Protein AF-A0A7X7I9N1-F1 (afdb_monomer_lite)

Secondary structure (DSSP, 8-state):
-HHHHTTSEEEETTEEEESSS-----TT---HHHHHHHHHHHHHHHHHHHHS-GGG-----------HHHHHHHHHHHHHHHHHHHHHHHH-S---S----------SS--SPPP----

Foldseek 3Di:
DLCVVLQQWDDDPPDIDGPDLDDDDDDDPPDPSVVVNLVVVVVVVVVCVVPPDPVRDDDDDDDDDDDPVVLVVVSVVVVVVVVVVSVVSVPDPPDPDDDDDDDDDDDPDDDVDDDPDDD

Structure (mmCIF, N/CA/C/O backbone):
data_AF-A0A7X7I9N1-F1
#
_entry.id   AF-A0A7X7I9N1-F1
#
loop_
_atom_site.group_PDB
_atom_site.id
_atom_site.type_symbol
_atom_site.label_atom_id
_atom_site.label_alt_id
_atom_site.label_comp_id
_atom_site.label_asym_id
_atom_site.label_entity_id
_atom_site.label_seq_id
_atom_site.pdbx_PDB_ins_code
_atom_site.Cartn_x
_atom_site.Cartn_y
_atom_site.Cartn_z
_atom_site.occupancy
_atom_site.B_iso_or_equiv
_atom_site.auth_seq_id
_atom_site.auth_comp_id
_atom_site.auth_asym_id
_atom_site.auth_atom_id
_atom_site.pdbx_PDB_model_num
ATOM 1 N N . GLN A 1 1 ? 12.608 -14.288 -3.092 1.00 61.97 1 GLN A N 1
ATOM 2 C CA . GLN A 1 1 ? 13.531 -13.991 -1.974 1.00 61.97 1 GLN A CA 1
ATOM 3 C C . GLN A 1 1 ? 12.860 -13.211 -0.844 1.00 61.97 1 GLN A C 1
ATOM 5 O O . GLN A 1 1 ? 12.633 -13.831 0.179 1.00 61.97 1 GLN A O 1
ATOM 10 N N . LEU A 1 2 ? 12.479 -11.930 -0.986 1.00 68.62 2 LEU A N 1
ATOM 11 C CA . LEU A 1 2 ? 11.838 -11.169 0.112 1.00 68.62 2 LEU A CA 1
ATOM 12 C C . LEU A 1 2 ? 10.526 -11.802 0.611 1.00 68.62 2 LEU A C 1
ATOM 14 O O . LEU A 1 2 ? 10.425 -12.235 1.752 1.00 68.62 2 LEU A O 1
ATOM 18 N N . LEU A 1 3 ? 9.538 -11.905 -0.278 1.00 70.56 3 LEU A N 1
ATOM 19 C CA . LEU A 1 3 ? 8.214 -12.439 0.059 1.00 70.56 3 LEU A CA 1
ATOM 20 C C . LEU A 1 3 ? 8.282 -13.902 0.538 1.00 70.56 3 LEU A C 1
ATOM 22 O O . LEU A 1 3 ? 7.457 -14.339 1.328 1.00 70.56 3 LEU A O 1
ATOM 26 N N . GLU A 1 4 ? 9.290 -14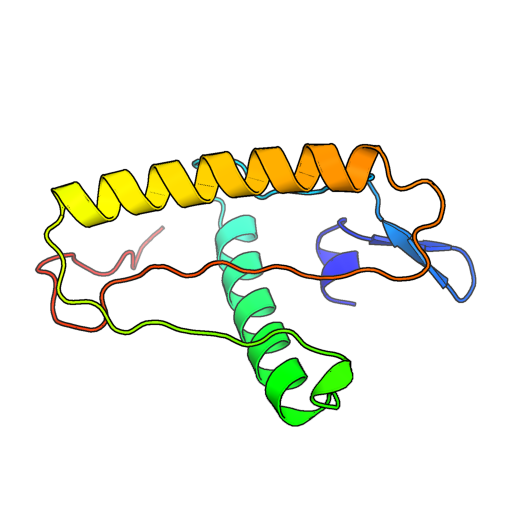.646 0.085 1.00 71.38 4 GLU A N 1
ATOM 27 C CA . GLU A 1 4 ? 9.549 -16.035 0.482 1.00 71.38 4 GLU A CA 1
ATOM 28 C C . GLU A 1 4 ? 10.153 -16.123 1.890 1.00 71.38 4 GLU A C 1
ATOM 30 O O . GLU A 1 4 ? 9.681 -16.894 2.718 1.00 71.38 4 GLU A O 1
ATOM 35 N N . LYS A 1 5 ? 11.128 -15.260 2.213 1.00 68.06 5 LYS A N 1
ATOM 36 C CA . LYS A 1 5 ? 11.712 -15.125 3.559 1.00 68.06 5 LYS A CA 1
ATOM 37 C C . LYS A 1 5 ? 10.663 -14.745 4.609 1.00 68.06 5 LYS A C 1
ATOM 39 O O . LYS A 1 5 ? 10.793 -15.114 5.770 1.00 68.06 5 LYS A O 1
ATOM 44 N N . LEU A 1 6 ? 9.632 -14.014 4.193 1.00 65.25 6 LEU A N 1
ATOM 45 C CA . LEU A 1 6 ? 8.512 -13.600 5.036 1.00 65.25 6 LEU A CA 1
ATOM 46 C C . LEU A 1 6 ? 7.380 -14.638 5.103 1.00 65.25 6 LEU A C 1
ATOM 48 O O . LEU A 1 6 ? 6.374 -14.390 5.762 1.00 65.25 6 LEU A O 1
ATOM 52 N N . GLY A 1 7 ? 7.514 -15.776 4.413 1.00 67.31 7 GLY A N 1
ATOM 53 C CA . GLY A 1 7 ? 6.492 -16.824 4.371 1.00 67.31 7 GLY A CA 1
ATOM 54 C C . GLY A 1 7 ? 5.214 -16.425 3.628 1.00 67.31 7 GLY A C 1
ATOM 55 O O . GLY A 1 7 ? 4.173 -17.047 3.827 1.00 67.31 7 GLY A O 1
ATOM 56 N N . LEU A 1 8 ? 5.266 -15.385 2.789 1.00 71.81 8 LEU A N 1
ATOM 57 C CA . LEU A 1 8 ? 4.119 -14.886 2.022 1.00 71.81 8 LEU A CA 1
ATOM 58 C C . LEU A 1 8 ? 3.938 -15.637 0.699 1.00 71.81 8 LEU A C 1
ATOM 60 O O . LEU A 1 8 ? 2.820 -15.821 0.222 1.00 71.81 8 LEU A O 1
ATOM 64 N N . ILE A 1 9 ? 5.045 -16.081 0.109 1.00 76.38 9 ILE A N 1
ATOM 65 C CA . ILE A 1 9 ? 5.059 -16.974 -1.050 1.00 76.38 9 ILE A CA 1
ATOM 66 C C . ILE A 1 9 ? 5.916 -18.198 -0.737 1.00 76.38 9 ILE A C 1
ATOM 68 O O . ILE A 1 9 ? 6.920 -18.100 -0.038 1.00 76.38 9 ILE A O 1
ATOM 72 N N . GLU A 1 10 ? 5.540 -19.340 -1.288 1.00 79.50 10 GLU A N 1
ATOM 73 C CA . GLU A 1 10 ? 6.311 -20.574 -1.288 1.00 79.50 10 GLU A CA 1
ATOM 74 C C . GLU A 1 10 ? 6.797 -20.879 -2.705 1.00 79.50 10 GLU A C 1
ATOM 76 O O . GLU A 1 10 ? 6.138 -20.561 -3.701 1.00 79.50 10 GLU A O 1
ATOM 81 N N . ARG A 1 11 ? 7.970 -21.499 -2.812 1.00 79.50 11 ARG A N 1
ATOM 82 C CA . ARG A 1 11 ? 8.487 -21.962 -4.095 1.00 79.50 11 ARG A CA 1
ATOM 83 C C . ARG A 1 11 ? 7.873 -23.320 -4.436 1.00 79.50 11 ARG A C 1
ATOM 85 O O . ARG A 1 11 ? 8.059 -24.286 -3.705 1.00 79.50 11 ARG A O 1
ATOM 92 N N . GLN A 1 12 ? 7.177 -23.396 -5.568 1.00 79.00 12 GLN A N 1
ATOM 93 C CA . GLN A 1 12 ? 6.715 -24.642 -6.180 1.00 79.00 12 GLN A CA 1
ATOM 94 C C . GLN A 1 12 ? 7.444 -24.838 -7.512 1.00 79.00 12 GLN A C 1
ATOM 96 O O . GLN A 1 12 ? 7.134 -24.180 -8.509 1.00 79.00 12 GLN A O 1
ATOM 101 N N . ASN A 1 13 ? 8.415 -25.756 -7.537 1.00 80.94 13 ASN A N 1
ATOM 102 C CA . ASN A 1 13 ? 9.299 -26.000 -8.684 1.00 80.94 13 ASN A CA 1
ATOM 103 C C . ASN A 1 13 ? 10.008 -24.701 -9.145 1.00 80.94 13 ASN A C 1
ATOM 105 O O . ASN A 1 13 ? 10.704 -24.052 -8.356 1.00 80.94 13 ASN A O 1
ATOM 109 N N . ASP A 1 14 ? 9.804 -24.303 -10.406 1.00 76.88 14 ASP A N 1
ATOM 110 C CA . ASP A 1 14 ? 10.325 -23.065 -11.007 1.00 76.88 14 ASP A CA 1
ATOM 111 C C . ASP A 1 14 ? 9.381 -21.859 -10.851 1.00 76.88 14 ASP A C 1
ATOM 113 O O . ASP A 1 14 ? 9.623 -20.791 -11.412 1.00 76.88 14 ASP A O 1
ATOM 117 N N . THR A 1 15 ? 8.300 -22.008 -10.083 1.00 72.94 15 THR A N 1
ATOM 118 C CA . THR A 1 15 ? 7.282 -20.970 -9.877 1.00 72.94 15 THR A CA 1
ATOM 119 C C . THR A 1 15 ? 7.109 -20.634 -8.398 1.00 72.94 15 THR A C 1
ATOM 121 O O . THR A 1 15 ? 7.545 -21.376 -7.516 1.00 72.94 15 THR A O 1
ATOM 124 N N . TYR A 1 16 ? 6.481 -19.495 -8.113 1.00 75.75 16 TYR A N 1
ATOM 125 C CA . TYR A 1 16 ? 6.111 -19.100 -6.757 1.00 75.75 16 TYR A CA 1
ATOM 126 C C . TYR A 1 16 ? 4.595 -19.096 -6.619 1.00 75.75 16 TYR A C 1
ATOM 128 O O . TYR A 1 16 ? 3.889 -18.655 -7.526 1.00 75.75 16 TYR A O 1
ATOM 136 N N . LYS A 1 17 ? 4.109 -19.548 -5.467 1.00 77.50 17 LYS A N 1
ATOM 137 C CA . LYS A 1 17 ? 2.694 -19.555 -5.108 1.00 77.50 17 LYS A CA 1
ATOM 138 C C . LYS A 1 17 ? 2.508 -18.810 -3.792 1.00 77.50 17 LYS A C 1
ATOM 140 O O . LYS A 1 17 ? 3.340 -18.929 -2.904 1.00 77.50 17 LYS A O 1
ATOM 145 N N . LEU A 1 18 ? 1.438 -18.034 -3.651 1.00 75.38 18 LEU A N 1
ATOM 146 C CA . LEU A 1 18 ? 1.101 -17.423 -2.364 1.00 75.38 18 LEU A CA 1
ATOM 147 C C . LEU A 1 18 ? 0.750 -18.500 -1.326 1.00 75.38 18 LEU A C 1
ATOM 149 O O . LEU A 1 18 ? 0.062 -19.471 -1.648 1.00 75.38 18 LEU A O 1
ATOM 153 N N . THR A 1 19 ? 1.166 -18.296 -0.076 1.00 70.94 19 THR A N 1
ATOM 154 C CA . THR A 1 19 ? 0.826 -19.195 1.045 1.00 70.94 19 THR A CA 1
ATOM 155 C C . THR A 1 19 ? -0.637 -19.059 1.493 1.00 70.94 19 THR A C 1
ATOM 157 O O . THR A 1 19 ? -1.174 -19.949 2.146 1.00 70.94 19 THR A O 1
ATOM 160 N N . SER A 1 20 ? -1.317 -17.980 1.087 1.00 64.81 20 SER A N 1
ATOM 161 C CA . SER A 1 20 ? -2.761 -17.743 1.235 1.00 64.81 20 SER A CA 1
ATOM 162 C C . SER A 1 20 ? -3.283 -16.907 0.059 1.00 64.81 20 SER A C 1
ATOM 164 O O . SER A 1 20 ? -2.533 -16.114 -0.504 1.00 64.81 20 SER A O 1
ATOM 166 N N . LYS A 1 21 ? -4.574 -17.022 -0.294 1.00 58.62 21 LYS A N 1
ATOM 167 C CA . LYS A 1 21 ? -5.197 -16.224 -1.378 1.00 58.62 21 LYS A CA 1
ATOM 168 C C . LYS A 1 21 ? -5.046 -14.709 -1.175 1.00 58.62 21 LYS A C 1
ATOM 170 O O . LYS A 1 21 ? -4.944 -13.967 -2.145 1.00 58.62 21 LYS A O 1
ATOM 175 N N . SER A 1 22 ? -4.994 -14.262 0.076 1.00 55.12 22 SER A N 1
ATOM 176 C CA . SER A 1 22 ? -4.668 -12.886 0.450 1.00 55.12 22 SER A CA 1
ATOM 177 C C . SER A 1 22 ? -3.902 -12.879 1.766 1.00 55.12 22 SER A C 1
ATOM 179 O O . SER A 1 22 ? -4.248 -13.632 2.682 1.00 55.12 22 SER A O 1
ATOM 181 N N . ILE A 1 23 ? -2.890 -12.018 1.882 1.00 61.19 23 ILE A N 1
ATOM 182 C CA . ILE A 1 23 ? -2.121 -11.842 3.116 1.00 61.19 23 ILE A CA 1
ATOM 183 C C . ILE A 1 23 ? -2.112 -10.362 3.482 1.00 61.19 23 ILE A C 1
ATOM 185 O O . ILE A 1 23 ? -1.817 -9.511 2.647 1.00 61.19 23 ILE A O 1
ATOM 189 N N . THR A 1 24 ? -2.448 -10.059 4.734 1.00 60.94 24 THR A N 1
ATOM 190 C CA . THR A 1 24 ? -2.438 -8.701 5.281 1.00 60.94 24 THR A CA 1
ATOM 191 C C . THR A 1 24 ? -1.590 -8.671 6.541 1.00 60.94 24 THR A C 1
ATOM 193 O O . THR A 1 24 ? -1.648 -9.586 7.361 1.00 60.94 24 THR A O 1
ATOM 196 N N . THR A 1 25 ? -0.840 -7.590 6.738 1.00 59.69 25 THR A N 1
ATOM 197 C CA . THR A 1 25 ? -0.397 -7.226 8.081 1.00 59.69 25 THR A CA 1
ATOM 198 C C . THR A 1 25 ? -1.654 -6.794 8.838 1.00 59.69 25 THR A C 1
ATOM 200 O O . THR A 1 25 ? -2.425 -5.963 8.350 1.00 59.69 25 THR A O 1
ATOM 203 N N . GLY A 1 26 ? -1.980 -7.470 9.942 1.00 57.34 26 GLY A N 1
ATOM 204 C CA . GLY A 1 26 ? -3.165 -7.155 10.748 1.00 57.34 26 GLY A CA 1
ATOM 205 C C . GLY A 1 26 ? -3.159 -5.705 11.251 1.00 57.34 26 GLY A C 1
ATOM 206 O O . GLY A 1 26 ? -2.173 -4.989 11.103 1.00 57.34 26 GLY A O 1
ATOM 207 N N . ASN A 1 27 ? -4.264 -5.266 11.853 1.00 50.91 27 ASN A N 1
ATOM 208 C CA . ASN A 1 27 ? -4.495 -3.843 12.120 1.00 50.91 27 ASN A CA 1
ATOM 209 C C . ASN A 1 27 ? -3.492 -3.181 13.083 1.00 50.91 27 ASN A C 1
ATOM 211 O O . ASN A 1 27 ? -3.253 -1.993 12.919 1.00 50.91 27 ASN A O 1
ATOM 215 N N . GLU A 1 28 ? -2.887 -3.915 14.027 1.00 50.53 28 GLU A N 1
ATOM 216 C CA . GLU A 1 28 ? -2.016 -3.321 15.064 1.00 50.53 28 GLU A CA 1
ATOM 217 C C . GLU A 1 28 ? -0.884 -4.246 15.560 1.00 50.53 28 GLU A C 1
ATOM 219 O O . GLU A 1 28 ? -0.504 -4.215 16.728 1.00 50.53 28 GLU A O 1
ATOM 224 N N . VAL A 1 29 ? -0.308 -5.106 14.712 1.00 50.28 29 VAL A N 1
ATOM 225 C CA . VAL A 1 29 ? 0.836 -5.931 15.157 1.00 50.28 29 VAL A CA 1
ATOM 226 C C . VAL A 1 29 ? 2.147 -5.201 14.869 1.00 50.28 29 VAL A C 1
ATOM 228 O O . VAL A 1 29 ? 2.785 -5.442 13.846 1.00 50.28 29 VAL A O 1
ATOM 231 N N . PHE A 1 30 ? 2.575 -4.332 15.791 1.00 53.53 30 PHE A N 1
ATOM 232 C CA . PHE A 1 30 ? 3.943 -3.790 15.842 1.00 53.53 30 PHE A CA 1
ATOM 233 C C . PHE A 1 30 ? 4.930 -4.883 16.281 1.00 53.53 30 PHE A C 1
ATOM 235 O O . PHE A 1 30 ? 5.513 -4.838 17.359 1.00 53.53 30 PHE A O 1
ATOM 242 N N . SER A 1 31 ? 5.107 -5.910 15.450 1.00 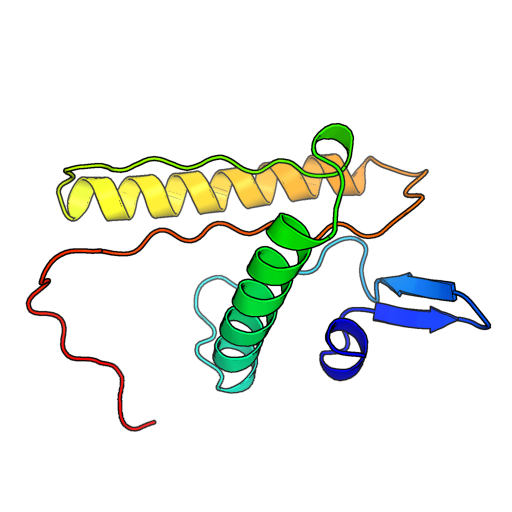65.75 31 SER A N 1
ATOM 243 C CA . SER A 1 31 ? 6.278 -6.776 15.572 1.00 65.75 31 SER A CA 1
ATOM 244 C C . SER A 1 31 ? 7.416 -6.194 14.741 1.00 65.75 31 SER A C 1
ATOM 246 O O . SER A 1 31 ? 7.187 -5.627 13.668 1.00 65.75 31 SER A O 1
ATOM 248 N N . LEU A 1 32 ? 8.655 -6.390 15.194 1.00 68.50 32 LEU A N 1
ATOM 249 C CA . LEU A 1 32 ? 9.858 -6.066 14.422 1.00 68.50 32 LEU A CA 1
ATOM 250 C C . LEU A 1 32 ? 9.793 -6.644 12.993 1.00 68.50 32 LEU A C 1
ATOM 252 O O . LEU A 1 32 ? 10.247 -6.017 12.039 1.00 68.50 32 LEU A O 1
ATOM 256 N N . ALA A 1 33 ? 9.168 -7.814 12.826 1.00 68.00 33 ALA A N 1
ATOM 257 C CA . ALA A 1 33 ? 8.955 -8.439 11.525 1.00 68.00 33 ALA A CA 1
ATOM 258 C C . ALA A 1 33 ? 8.003 -7.636 10.619 1.00 68.00 33 ALA A C 1
ATOM 260 O O . ALA A 1 33 ? 8.302 -7.452 9.443 1.00 68.00 33 ALA A O 1
ATOM 261 N N . VAL A 1 34 ? 6.892 -7.116 11.153 1.00 72.81 34 VAL A N 1
ATOM 262 C CA . VAL A 1 34 ? 5.943 -6.277 10.397 1.00 72.81 34 VAL A CA 1
ATOM 263 C C . VAL A 1 34 ? 6.570 -4.930 10.037 1.00 72.81 34 VAL A C 1
ATOM 265 O O . VAL A 1 34 ? 6.427 -4.472 8.905 1.00 72.81 34 VAL A O 1
ATOM 268 N N . HIS A 1 35 ? 7.319 -4.318 10.958 1.00 73.81 35 HIS A N 1
ATOM 269 C CA . HIS A 1 35 ? 8.054 -3.085 10.673 1.00 73.81 35 HIS A CA 1
ATOM 270 C C . HIS A 1 35 ? 9.070 -3.280 9.535 1.00 73.81 35 HIS A C 1
ATOM 272 O O . HIS A 1 35 ? 9.058 -2.538 8.550 1.00 73.81 35 HIS A O 1
ATOM 278 N N . ASN A 1 36 ? 9.900 -4.324 9.628 1.00 78.88 36 ASN A N 1
ATOM 279 C CA . ASN A 1 36 ? 10.876 -4.653 8.590 1.00 78.88 36 ASN A CA 1
ATOM 280 C C . ASN A 1 36 ? 10.203 -4.983 7.253 1.00 78.88 36 ASN A C 1
ATOM 282 O O . ASN A 1 36 ? 10.667 -4.515 6.217 1.00 78.88 36 ASN A O 1
ATOM 286 N N . PHE A 1 37 ? 9.072 -5.694 7.270 1.00 81.19 37 PHE A N 1
ATOM 287 C CA . PHE A 1 37 ? 8.283 -5.945 6.067 1.00 81.19 37 PHE A CA 1
ATOM 288 C C . PHE A 1 37 ? 7.853 -4.648 5.380 1.00 81.19 37 PHE A C 1
ATOM 290 O O . PHE A 1 37 ? 8.065 -4.501 4.180 1.00 81.19 37 PHE A O 1
ATOM 297 N N . HIS A 1 38 ? 7.280 -3.692 6.118 1.00 83.06 38 HIS A N 1
ATOM 298 C CA . HIS A 1 38 ? 6.847 -2.421 5.533 1.00 83.06 38 HIS A CA 1
ATOM 299 C C . HIS A 1 38 ? 8.016 -1.635 4.924 1.00 83.06 38 HIS A C 1
ATOM 301 O O . HIS A 1 38 ? 7.866 -1.065 3.842 1.00 83.06 38 HIS A O 1
ATOM 307 N N . LYS A 1 39 ? 9.194 -1.663 5.561 1.00 85.25 39 LYS A N 1
ATOM 308 C CA . LYS A 1 39 ? 10.419 -1.064 5.014 1.00 85.25 39 LYS A CA 1
ATOM 309 C C . LYS A 1 39 ? 10.859 -1.744 3.712 1.00 85.25 39 LYS A C 1
ATOM 311 O O . LYS A 1 39 ? 11.049 -1.070 2.705 1.00 85.25 39 LYS A O 1
ATOM 316 N N . GLU A 1 40 ? 10.950 -3.072 3.705 1.00 87.12 40 GLU A N 1
ATOM 317 C CA . GLU A 1 40 ? 11.349 -3.846 2.521 1.00 87.12 40 GLU A CA 1
ATOM 318 C C . GLU A 1 40 ? 10.323 -3.711 1.370 1.00 87.12 40 GLU A C 1
ATOM 320 O O . GLU A 1 40 ? 10.690 -3.672 0.195 1.00 87.12 40 GLU A O 1
ATOM 325 N N . VAL A 1 41 ? 9.031 -3.568 1.685 1.00 88.62 41 VAL A N 1
ATOM 326 C CA . VAL A 1 41 ? 7.965 -3.285 0.707 1.00 88.62 41 VAL A CA 1
ATOM 327 C C . VAL A 1 41 ? 8.077 -1.875 0.127 1.00 88.62 41 VAL A C 1
ATOM 329 O O . VAL A 1 41 ? 7.825 -1.693 -1.066 1.00 88.62 41 VAL A O 1
ATOM 332 N N . ALA A 1 42 ? 8.469 -0.878 0.923 1.00 89.44 42 ALA A N 1
ATOM 333 C CA . ALA A 1 42 ? 8.726 0.466 0.413 1.00 89.44 42 ALA A CA 1
ATOM 334 C C . ALA A 1 42 ? 9.884 0.466 -0.603 1.00 89.44 42 ALA A C 1
ATOM 336 O O . ALA A 1 42 ? 9.765 1.072 -1.671 1.00 89.44 42 ALA A O 1
ATOM 337 N N . ASP A 1 43 ? 10.951 -0.289 -0.328 1.00 90.31 43 ASP A N 1
ATOM 338 C CA . ASP A 1 43 ? 12.059 -0.478 -1.271 1.00 90.31 43 ASP A CA 1
ATOM 339 C C . ASP A 1 43 ? 11.608 -1.212 -2.546 1.00 90.31 43 ASP A C 1
ATOM 341 O O . ASP A 1 43 ? 11.986 -0.832 -3.658 1.00 90.31 43 ASP A O 1
ATOM 345 N N . LEU A 1 44 ? 10.737 -2.222 -2.423 1.00 89.06 44 LEU A N 1
ATOM 346 C CA . LEU A 1 44 ? 10.146 -2.905 -3.579 1.00 89.06 44 LEU A CA 1
ATOM 347 C C . LEU A 1 44 ? 9.325 -1.942 -4.450 1.00 89.06 44 LEU A C 1
ATOM 349 O O . LEU A 1 44 ? 9.451 -1.965 -5.676 1.00 89.06 44 LEU A O 1
ATOM 353 N N . ALA A 1 45 ? 8.514 -1.081 -3.832 1.00 90.88 45 ALA A N 1
ATOM 354 C CA . ALA A 1 45 ? 7.724 -0.080 -4.542 1.00 90.88 45 ALA A CA 1
ATOM 355 C C . ALA A 1 45 ? 8.620 0.921 -5.290 1.00 90.88 45 ALA A C 1
ATOM 357 O O . ALA A 1 45 ? 8.357 1.225 -6.455 1.00 90.88 45 ALA A O 1
ATOM 358 N N . LYS A 1 46 ? 9.717 1.373 -4.665 1.00 91.62 46 LYS A N 1
ATOM 359 C CA . LYS A 1 46 ? 10.733 2.209 -5.319 1.00 91.62 46 LYS A CA 1
ATOM 360 C C . LYS A 1 46 ? 11.305 1.523 -6.562 1.00 91.62 46 LYS A C 1
ATOM 362 O O . LYS A 1 46 ? 11.256 2.090 -7.650 1.00 91.62 46 LYS A O 1
ATOM 367 N N . ASN A 1 47 ? 11.766 0.282 -6.426 1.00 90.94 47 ASN A N 1
ATOM 368 C CA . ASN A 1 47 ? 12.353 -0.463 -7.541 1.00 90.94 47 ASN A CA 1
ATOM 369 C C . ASN A 1 47 ? 11.341 -0.711 -8.673 1.00 90.94 47 ASN A C 1
ATOM 371 O O . ASN A 1 47 ? 11.697 -0.662 -9.851 1.00 90.94 47 ASN A O 1
ATOM 375 N N . ALA A 1 48 ? 10.065 -0.941 -8.350 1.00 89.25 48 ALA A N 1
ATOM 376 C CA . ALA A 1 48 ? 9.002 -1.099 -9.342 1.00 89.25 48 ALA A CA 1
ATOM 377 C C . ALA A 1 48 ? 8.773 0.184 -10.167 1.00 89.25 48 ALA A C 1
ATOM 379 O O . ALA A 1 48 ? 8.522 0.103 -11.371 1.00 89.25 48 ALA A O 1
ATOM 380 N N . MET A 1 49 ? 8.914 1.365 -9.549 1.00 89.50 49 MET A N 1
ATOM 381 C CA . MET A 1 49 ? 8.851 2.664 -10.238 1.00 89.50 49 MET A CA 1
ATOM 382 C C . MET A 1 49 ? 10.037 2.922 -11.181 1.00 89.50 49 MET A C 1
ATOM 384 O O . MET A 1 49 ? 9.924 3.728 -12.107 1.00 89.50 49 MET A O 1
ATOM 388 N N . GLU A 1 50 ? 11.151 2.226 -11.001 1.00 91.88 50 GLU A N 1
ATOM 389 C CA . GLU A 1 50 ? 12.319 2.342 -11.879 1.00 91.88 50 GLU A CA 1
ATOM 390 C C . GLU A 1 50 ? 12.309 1.275 -12.988 1.00 91.88 50 GLU A C 1
ATOM 392 O O . GLU A 1 50 ? 12.694 1.558 -14.119 1.00 91.88 50 GLU A O 1
ATOM 397 N N . SER A 1 51 ? 11.823 0.065 -12.690 1.00 92.31 51 SER A N 1
ATOM 398 C CA . SER A 1 51 ? 11.991 -1.116 -13.556 1.00 92.31 51 SER A CA 1
ATOM 399 C C . SER A 1 51 ? 10.753 -1.551 -14.347 1.00 92.31 51 SER A C 1
ATOM 401 O O . SER A 1 51 ? 10.902 -2.125 -15.427 1.00 92.31 51 SER A O 1
ATOM 403 N N . LEU A 1 52 ? 9.533 -1.312 -13.850 1.00 91.12 52 LEU A N 1
ATOM 404 C CA . LEU A 1 52 ? 8.317 -1.748 -14.546 1.00 91.12 52 LEU A CA 1
ATOM 405 C C . LEU A 1 52 ? 7.856 -0.709 -15.575 1.00 91.12 52 LEU A C 1
ATOM 407 O O . LEU A 1 52 ? 7.807 0.477 -15.249 1.00 91.12 52 LEU A O 1
ATOM 411 N N . PRO A 1 53 ? 7.415 -1.122 -16.775 1.00 92.19 53 PRO A N 1
ATOM 412 C CA . PRO A 1 53 ? 6.705 -0.241 -17.696 1.00 92.19 53 PRO A CA 1
ATOM 413 C C . PRO A 1 53 ? 5.457 0.387 -17.055 1.00 92.19 53 PRO A C 1
ATOM 415 O O . PRO A 1 53 ? 4.839 -0.198 -16.162 1.00 92.19 53 PRO A O 1
ATOM 418 N N . GLN A 1 54 ? 5.058 1.572 -17.526 1.00 87.75 54 GLN A N 1
ATOM 419 C CA . GLN A 1 54 ? 3.923 2.315 -16.965 1.00 87.75 54 GLN A CA 1
ATOM 420 C C . GLN A 1 54 ? 2.602 1.527 -17.017 1.00 87.75 54 GLN A C 1
ATOM 422 O O . GLN A 1 54 ? 1.816 1.613 -16.084 1.00 87.75 54 GLN A O 1
ATOM 427 N N . ASP A 1 55 ? 2.370 0.718 -18.052 1.00 90.94 55 ASP A N 1
ATOM 428 C CA . ASP A 1 55 ? 1.168 -0.117 -18.205 1.00 90.94 55 ASP A CA 1
ATOM 429 C C . ASP A 1 55 ? 1.161 -1.363 -17.299 1.00 90.94 55 ASP A C 1
ATOM 431 O O . ASP A 1 55 ? 0.167 -2.088 -17.237 1.00 90.94 55 ASP A O 1
ATOM 435 N N . LYS A 1 56 ? 2.269 -1.636 -16.601 1.00 88.06 56 LYS A N 1
ATOM 436 C CA . LYS A 1 56 ? 2.426 -2.770 -15.677 1.00 88.06 56 LYS A CA 1
ATOM 437 C C . LYS A 1 56 ? 2.418 -2.360 -14.209 1.00 88.06 56 LYS A C 1
ATOM 439 O O . LYS A 1 56 ? 2.593 -3.217 -13.345 1.00 88.06 56 LYS A O 1
ATOM 444 N N . ARG A 1 57 ? 2.204 -1.076 -13.911 1.00 88.50 57 ARG A N 1
ATOM 445 C CA . ARG A 1 57 ? 2.175 -0.542 -12.547 1.00 88.50 57 ARG A CA 1
ATOM 446 C C . ARG A 1 57 ? 1.068 0.489 -12.387 1.00 88.50 57 ARG A C 1
ATOM 448 O O . ARG A 1 57 ? 0.816 1.283 -13.285 1.00 88.50 57 ARG A O 1
ATOM 455 N N . ASN A 1 58 ? 0.448 0.513 -11.215 1.00 87.12 58 ASN A N 1
ATOM 456 C CA . ASN A 1 58 ? -0.462 1.583 -10.832 1.00 87.12 58 ASN A CA 1
ATOM 457 C C . ASN A 1 58 ? 0.210 2.410 -9.733 1.00 87.12 58 ASN A C 1
ATOM 459 O O . ASN A 1 58 ? 0.392 1.922 -8.620 1.00 87.12 58 ASN A O 1
ATOM 463 N N . VAL A 1 59 ? 0.637 3.627 -10.076 1.00 85.94 59 VAL A N 1
ATOM 464 C CA . VAL A 1 59 ? 1.335 4.540 -9.166 1.00 85.94 59 VAL A CA 1
ATOM 465 C C . VAL A 1 59 ? 0.580 5.861 -9.148 1.00 85.94 59 VAL A C 1
ATOM 467 O O . VAL A 1 59 ? 0.507 6.559 -10.157 1.00 85.94 59 VAL A O 1
ATOM 470 N N . SER A 1 60 ? 0.027 6.198 -7.989 1.00 86.50 60 SER A N 1
ATOM 471 C CA . SER A 1 60 ? -0.733 7.425 -7.750 1.00 86.50 60 SER A CA 1
ATOM 472 C C . SER A 1 60 ? -0.438 7.955 -6.350 1.00 86.50 60 SER A C 1
ATOM 474 O O . SER A 1 60 ? -0.167 7.167 -5.445 1.00 86.50 60 SER A O 1
ATOM 476 N N . GLY A 1 61 ? -0.532 9.270 -6.152 1.00 84.69 61 GLY A N 1
ATOM 477 C CA . GLY A 1 61 ? -0.302 9.901 -4.853 1.00 84.69 61 GLY A CA 1
ATOM 478 C C . GLY A 1 61 ? -1.083 11.201 -4.684 1.00 84.69 61 GLY A C 1
ATOM 479 O O . GLY A 1 61 ? -1.522 11.800 -5.665 1.00 84.69 61 GLY A O 1
ATOM 480 N N . LEU A 1 62 ? -1.254 11.620 -3.428 1.00 87.25 62 LEU A N 1
ATOM 481 C CA . LEU A 1 62 ? -1.927 12.856 -3.027 1.00 87.25 62 LEU A CA 1
ATOM 482 C C . LEU A 1 62 ? -1.095 13.559 -1.9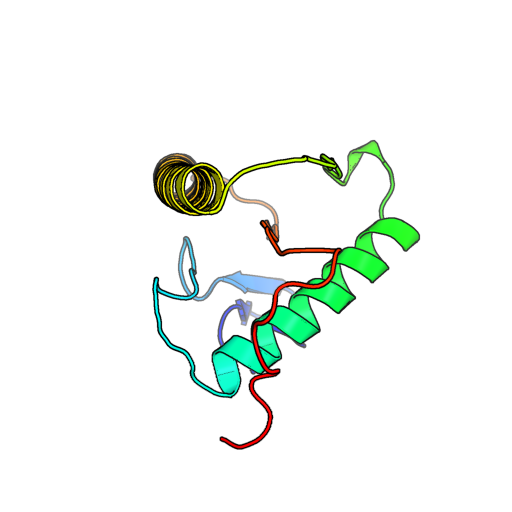46 1.00 87.25 62 LEU A C 1
ATOM 484 O O . LEU A 1 62 ? -0.611 12.904 -1.025 1.00 87.25 62 LEU A O 1
ATOM 488 N N . THR A 1 63 ? -0.989 14.887 -2.022 1.00 89.31 63 THR A N 1
ATOM 489 C CA . THR A 1 63 ? -0.419 15.728 -0.956 1.00 89.31 63 THR A CA 1
ATOM 490 C C . THR A 1 63 ? -1.549 16.529 -0.328 1.00 89.31 63 THR A C 1
ATOM 492 O O . THR A 1 63 ? -2.208 17.305 -1.019 1.00 89.31 63 THR A O 1
ATOM 495 N N . LEU A 1 64 ? -1.808 16.317 0.963 1.00 89.31 64 LEU A N 1
ATOM 496 C CA . LEU A 1 64 ? -3.027 16.782 1.626 1.00 89.31 64 LEU A CA 1
ATOM 497 C C . LEU A 1 64 ? -2.702 17.576 2.896 1.00 89.31 64 LEU A C 1
ATOM 499 O O . LEU A 1 64 ? -1.910 17.131 3.723 1.00 89.31 64 LEU A O 1
ATOM 503 N N . GLY A 1 65 ? -3.358 18.725 3.076 1.00 90.88 65 GLY A N 1
ATOM 504 C CA . GLY A 1 65 ? -3.414 19.427 4.360 1.00 90.88 65 GLY A CA 1
ATOM 505 C C . GLY A 1 65 ? -4.661 18.992 5.124 1.00 90.88 65 GLY A C 1
ATOM 506 O O . GLY A 1 65 ? -5.761 19.416 4.776 1.00 90.88 65 GLY A O 1
ATOM 507 N N . ILE A 1 66 ? -4.508 18.126 6.127 1.00 92.94 66 ILE A N 1
ATOM 508 C CA . ILE A 1 66 ? -5.631 17.521 6.860 1.00 92.94 66 ILE A CA 1
ATOM 509 C C . ILE A 1 66 ? -5.430 17.591 8.373 1.00 92.94 66 ILE A C 1
ATOM 511 O O . ILE A 1 66 ? -4.304 17.601 8.864 1.00 92.94 66 ILE A O 1
ATOM 515 N N . SER A 1 67 ? -6.538 17.624 9.115 1.00 92.12 67 SER A N 1
ATOM 516 C CA . SER A 1 67 ? -6.525 17.492 10.574 1.00 92.12 67 SER A CA 1
ATOM 517 C C . SER A 1 67 ? -6.294 16.042 11.009 1.00 92.12 67 SER A C 1
ATOM 519 O O . SER A 1 67 ? -6.564 15.113 10.249 1.00 92.12 67 SER A O 1
ATOM 521 N N . GLU A 1 68 ? -5.884 15.839 12.262 1.00 89.62 68 GLU A N 1
ATOM 522 C CA . GLU A 1 68 ? -5.750 14.508 12.879 1.00 89.62 68 GLU A CA 1
ATOM 523 C C . GLU A 1 68 ? -7.056 13.697 12.809 1.00 89.62 68 GLU A C 1
ATOM 525 O O . GLU A 1 68 ? -7.054 12.531 12.428 1.00 89.62 68 GLU A O 1
ATOM 530 N N . GLN A 1 69 ? -8.202 14.337 13.064 1.00 94.12 69 GLN A N 1
ATOM 531 C CA . GLN A 1 69 ? -9.514 13.701 12.910 1.00 94.12 69 GLN A CA 1
ATOM 532 C C . GLN A 1 69 ? -9.738 13.184 11.480 1.00 94.12 69 GLN A C 1
ATOM 534 O O . GLN A 1 69 ? -10.265 12.090 11.278 1.00 94.12 69 GLN A O 1
ATOM 539 N N . THR A 1 70 ? -9.331 13.969 10.480 1.00 95.31 70 THR A N 1
ATOM 540 C CA . THR A 1 70 ? -9.450 13.575 9.074 1.00 95.31 70 THR A CA 1
ATOM 541 C C . THR A 1 70 ? -8.462 12.459 8.736 1.00 95.31 70 THR A C 1
ATOM 543 O O . THR A 1 70 ? -8.829 11.534 8.020 1.00 95.31 70 THR A O 1
ATOM 546 N N . TYR A 1 71 ? -7.245 12.492 9.285 1.00 93.81 71 TYR A N 1
ATOM 547 C CA . TYR A 1 71 ? -6.265 11.411 9.156 1.00 93.81 71 TYR A CA 1
ATOM 548 C C . TYR A 1 71 ? -6.805 10.077 9.697 1.00 93.81 71 TYR A C 1
ATOM 550 O O . TYR A 1 71 ? -6.732 9.062 9.002 1.00 93.81 71 TYR A O 1
ATOM 558 N N . ASN A 1 72 ? -7.410 10.080 10.890 1.00 91.81 72 ASN A N 1
ATOM 559 C CA . ASN A 1 72 ? -8.003 8.880 11.489 1.00 91.81 72 ASN A CA 1
ATOM 560 C C . ASN A 1 72 ? -9.131 8.330 10.611 1.00 91.81 72 ASN A C 1
ATOM 562 O O . ASN A 1 72 ? -9.126 7.152 10.258 1.00 91.81 72 ASN A O 1
ATOM 566 N N . ARG A 1 73 ? -10.029 9.208 10.145 1.00 96.44 73 ARG A N 1
ATOM 567 C CA . ARG A 1 73 ? -11.099 8.822 9.219 1.00 96.44 73 ARG A CA 1
ATOM 568 C C . ARG A 1 73 ? -10.557 8.226 7.916 1.00 96.44 73 ARG A C 1
ATOM 570 O O . ARG A 1 73 ? -11.060 7.211 7.454 1.00 96.44 73 ARG A O 1
ATOM 577 N N . LEU A 1 74 ? -9.529 8.826 7.313 1.00 95.31 74 LEU A N 1
ATOM 578 C CA . LEU A 1 74 ? -8.914 8.283 6.096 1.00 95.31 74 LEU A CA 1
ATOM 579 C C . LEU A 1 74 ? -8.244 6.927 6.345 1.00 95.31 74 LEU A C 1
ATOM 581 O O . LEU A 1 74 ? -8.299 6.056 5.481 1.00 95.31 74 LEU A O 1
ATOM 585 N N . SER A 1 75 ? -7.650 6.726 7.521 1.00 92.38 75 SER A N 1
ATOM 586 C CA . SER A 1 75 ? -7.050 5.446 7.910 1.00 92.38 75 SER A CA 1
ATOM 587 C C . SER A 1 75 ? -8.102 4.331 7.999 1.00 92.38 75 SER A C 1
ATOM 589 O O . SER A 1 75 ? -7.873 3.225 7.501 1.00 92.38 75 SER A O 1
ATOM 591 N N . GLU A 1 76 ? -9.282 4.631 8.548 1.00 93.94 76 GLU A N 1
ATOM 592 C CA . GLU A 1 76 ? -10.436 3.720 8.567 1.00 93.94 76 GLU A CA 1
ATOM 593 C C . GLU A 1 76 ? -10.952 3.415 7.153 1.00 93.94 76 GLU A C 1
ATOM 595 O O . GLU A 1 76 ? -11.179 2.254 6.811 1.00 93.94 76 GLU A O 1
ATOM 600 N N . GLU A 1 77 ? -11.079 4.424 6.290 1.00 96.06 77 GLU A N 1
ATOM 601 C CA . GLU A 1 77 ? -11.502 4.231 4.895 1.00 96.06 77 GLU A CA 1
ATOM 602 C C . GLU A 1 77 ? -10.508 3.354 4.115 1.00 96.06 77 GLU A C 1
ATOM 604 O O . GLU A 1 77 ? -10.911 2.438 3.394 1.00 96.06 77 GLU A O 1
ATOM 609 N N . ILE A 1 78 ? -9.198 3.560 4.304 1.00 93.75 78 ILE A N 1
ATOM 610 C CA . ILE A 1 78 ? -8.150 2.704 3.723 1.00 93.75 78 ILE A CA 1
ATOM 611 C C . ILE A 1 78 ? -8.301 1.264 4.226 1.00 93.75 78 ILE A C 1
ATOM 613 O O . ILE A 1 78 ? -8.191 0.316 3.445 1.00 93.75 78 ILE A O 1
ATOM 617 N N . GLN A 1 79 ? -8.572 1.064 5.517 1.00 88.94 79 GLN A N 1
ATOM 618 C CA . GLN A 1 79 ? -8.822 -0.266 6.070 1.00 88.94 79 GLN A CA 1
ATOM 619 C C . GLN A 1 79 ? -10.049 -0.928 5.432 1.00 88.94 79 GLN A C 1
ATOM 621 O O . GLN A 1 79 ? -9.953 -2.073 4.986 1.00 88.94 79 GLN A O 1
ATOM 626 N N . GLN A 1 80 ? -11.174 -0.223 5.338 1.00 93.75 80 GLN A N 1
ATOM 627 C CA . GLN A 1 80 ? -12.383 -0.742 4.699 1.00 93.75 80 GLN A CA 1
ATOM 628 C C . GLN A 1 80 ? -12.145 -1.060 3.221 1.00 93.75 80 GLN A C 1
ATOM 630 O O . GLN A 1 80 ? -12.624 -2.075 2.713 1.00 93.75 80 GLN A O 1
ATOM 635 N N . PHE A 1 81 ? -11.368 -0.231 2.523 1.00 95.12 81 PHE A N 1
ATOM 636 C CA . PHE A 1 81 ? -11.012 -0.478 1.134 1.00 95.12 81 PHE A CA 1
ATOM 637 C C . PHE A 1 81 ? -10.148 -1.733 0.973 1.00 95.12 81 PHE A C 1
ATOM 639 O O . PHE A 1 81 ? -10.418 -2.535 0.081 1.00 95.12 81 PHE A O 1
ATOM 646 N N . ARG A 1 82 ? -9.187 -1.977 1.876 1.00 91.56 82 ARG A N 1
ATOM 647 C CA . ARG A 1 82 ? -8.422 -3.237 1.899 1.00 91.56 82 ARG A CA 1
ATOM 648 C C . ARG A 1 82 ? -9.335 -4.458 2.039 1.00 91.56 82 ARG A C 1
ATOM 650 O O . ARG A 1 82 ? -9.141 -5.429 1.317 1.00 91.56 82 ARG A O 1
ATOM 657 N N . GLN A 1 83 ? -10.359 -4.397 2.895 1.00 88.94 83 GLN A N 1
ATOM 658 C CA . GLN A 1 83 ? -11.331 -5.492 3.031 1.00 88.94 83 GLN A CA 1
ATOM 659 C C . GLN A 1 83 ? -12.134 -5.718 1.743 1.00 88.94 83 GLN A C 1
ATOM 661 O O . GLN A 1 83 ? -12.296 -6.855 1.307 1.00 88.94 83 GLN A O 1
ATOM 666 N N . LYS A 1 84 ? -12.570 -4.640 1.079 1.00 95.44 84 LYS A N 1
ATOM 667 C CA . LYS A 1 84 ? -13.240 -4.727 -0.230 1.00 95.44 84 LYS A CA 1
ATOM 668 C C . LYS A 1 84 ? -12.336 -5.365 -1.291 1.00 95.44 84 LYS A C 1
ATOM 670 O O . LYS A 1 84 ? -12.801 -6.189 -2.069 1.00 95.44 84 LYS A O 1
ATOM 675 N N . ILE A 1 85 ? -11.046 -5.023 -1.311 1.00 94.00 85 ILE A N 1
ATOM 676 C CA . ILE A 1 85 ? -10.070 -5.624 -2.233 1.00 94.00 85 ILE A CA 1
ATOM 677 C C . ILE A 1 85 ? -9.921 -7.126 -1.975 1.00 94.00 85 ILE A C 1
ATOM 679 O O . ILE A 1 85 ? -9.929 -7.893 -2.932 1.00 94.00 85 ILE A O 1
ATOM 683 N N . ILE A 1 86 ? -9.828 -7.555 -0.711 1.00 89.31 86 ILE A N 1
ATOM 684 C CA . ILE A 1 86 ? -9.754 -8.984 -0.363 1.00 89.31 86 ILE A CA 1
ATOM 685 C C . ILE A 1 86 ? -10.964 -9.733 -0.928 1.00 89.31 86 ILE A C 1
ATOM 687 O O . ILE A 1 86 ? -10.784 -10.732 -1.615 1.00 89.31 86 ILE A O 1
ATOM 691 N N . GLN A 1 87 ? -12.176 -9.203 -0.740 1.00 92.25 87 GLN A N 1
ATOM 692 C CA . GLN A 1 87 ? -13.401 -9.809 -1.277 1.00 92.25 87 GLN A CA 1
ATOM 693 C C . GLN A 1 87 ? -13.378 -9.942 -2.808 1.00 92.25 87 GLN A C 1
ATOM 695 O O . GLN A 1 87 ? -13.861 -10.936 -3.345 1.00 92.25 87 GLN A O 1
ATOM 700 N N . ILE A 1 88 ? -12.806 -8.963 -3.518 1.00 94.56 88 ILE A N 1
ATOM 701 C CA . ILE A 1 88 ? -12.631 -9.025 -4.978 1.00 94.56 88 ILE A CA 1
ATOM 702 C C . ILE A 1 88 ? -11.630 -10.129 -5.351 1.00 94.56 88 ILE A C 1
ATOM 704 O O . ILE A 1 88 ? -11.902 -10.932 -6.240 1.00 94.56 88 ILE A O 1
ATOM 708 N N . VAL A 1 89 ? -10.487 -10.195 -4.662 1.00 91.94 89 VAL A N 1
ATOM 709 C CA . VAL A 1 89 ? -9.425 -11.180 -4.932 1.00 91.94 89 VAL A CA 1
ATOM 710 C C . VAL A 1 89 ? -9.879 -12.607 -4.618 1.00 91.94 89 VAL A C 1
ATOM 712 O O . VAL A 1 89 ? -9.536 -13.531 -5.346 1.00 91.94 89 VAL A O 1
ATOM 715 N N . GLU A 1 90 ? -10.692 -12.818 -3.582 1.00 88.44 90 GLU A N 1
ATOM 716 C CA . GLU A 1 90 ? -11.238 -14.143 -3.248 1.00 88.44 90 GLU A CA 1
ATOM 717 C C . GLU A 1 90 ? -12.105 -14.737 -4.370 1.00 88.44 90 GLU A C 1
ATOM 719 O O . GLU A 1 90 ? -12.172 -15.965 -4.527 1.00 88.44 90 GLU A O 1
ATOM 724 N N . GLN A 1 91 ? -12.743 -13.866 -5.157 1.00 92.12 91 GLN A N 1
ATOM 725 C CA . GLN A 1 91 ? -13.569 -14.236 -6.303 1.00 92.12 91 GLN A CA 1
ATOM 726 C C . GLN A 1 91 ? -12.738 -14.533 -7.560 1.00 92.12 91 GLN A C 1
ATOM 728 O O . GLN A 1 91 ? -13.226 -15.251 -8.436 1.00 92.12 91 GLN A O 1
ATOM 733 N N . ASP A 1 92 ? -11.487 -14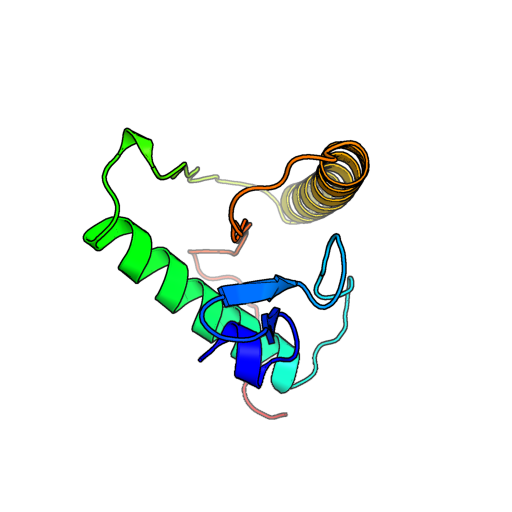.068 -7.638 1.00 92.19 92 ASP A N 1
ATOM 734 C CA . ASP A 1 92 ? -10.580 -14.379 -8.743 1.00 92.19 92 ASP A CA 1
ATOM 735 C C . ASP A 1 92 ? -10.083 -15.834 -8.653 1.00 92.19 92 ASP A C 1
ATOM 737 O O . ASP A 1 92 ? -9.384 -16.234 -7.719 1.00 92.19 92 ASP A O 1
ATOM 741 N N . GLN A 1 93 ? -10.473 -16.652 -9.635 1.00 90.81 93 GLN A N 1
ATOM 742 C CA . GLN A 1 93 ? -10.045 -18.053 -9.738 1.00 90.81 93 GLN A CA 1
ATOM 743 C C . GLN A 1 93 ? -8.869 -18.254 -10.700 1.00 90.81 93 GLN A C 1
ATOM 745 O O . GLN A 1 93 ? -8.356 -19.366 -10.793 1.00 90.81 93 GLN A O 1
ATOM 750 N N . ASN A 1 94 ? -8.443 -17.209 -11.415 1.00 91.94 94 ASN A N 1
ATOM 751 C CA . ASN A 1 94 ? -7.482 -17.306 -12.513 1.00 91.94 94 ASN A CA 1
ATOM 752 C C . ASN A 1 94 ? -6.279 -16.374 -12.307 1.00 91.94 94 ASN A C 1
ATOM 754 O O . ASN A 1 94 ? -5.735 -15.842 -13.275 1.00 91.94 94 ASN A O 1
ATOM 758 N N . ALA A 1 95 ? -5.859 -16.186 -11.055 1.00 87.31 95 ALA A N 1
ATOM 759 C CA . ALA A 1 95 ? -4.685 -15.390 -10.724 1.00 87.31 95 ALA A CA 1
ATOM 760 C C . ALA A 1 95 ? -3.438 -15.931 -11.451 1.00 87.31 95 ALA A C 1
ATOM 762 O O . ALA A 1 95 ? -3.009 -17.062 -11.219 1.00 87.31 95 ALA A O 1
ATOM 763 N N . ASP A 1 96 ? -2.846 -15.113 -12.323 1.00 88.44 96 ASP A N 1
ATOM 764 C CA . ASP A 1 96 ? -1.690 -15.484 -13.151 1.00 88.44 96 ASP A CA 1
ATOM 765 C C . ASP A 1 96 ? -0.361 -14.917 -12.625 1.00 88.44 96 ASP A C 1
ATOM 767 O O . ASP A 1 96 ? 0.718 -15.322 -13.061 1.00 88.44 96 ASP A O 1
ATOM 771 N N . ARG A 1 97 ? -0.427 -13.974 -11.679 1.00 87.06 97 ARG A N 1
ATOM 772 C CA . ARG A 1 97 ? 0.735 -13.340 -11.054 1.00 87.06 97 ARG A CA 1
ATOM 773 C C . ARG A 1 97 ? 0.396 -12.744 -9.692 1.00 87.06 97 ARG A C 1
ATOM 775 O O . ARG A 1 97 ? -0.756 -12.475 -9.372 1.00 87.06 97 ARG A O 1
ATOM 782 N N . THR A 1 98 ? 1.433 -12.508 -8.893 1.00 85.88 98 THR A N 1
ATOM 783 C CA . THR A 1 98 ? 1.312 -11.855 -7.583 1.00 85.88 98 THR A CA 1
ATOM 784 C C . THR A 1 98 ? 1.502 -10.349 -7.719 1.00 85.88 98 THR A C 1
ATOM 786 O O . THR A 1 98 ? 2.464 -9.895 -8.339 1.00 85.88 98 THR A O 1
ATOM 789 N N . TYR A 1 99 ? 0.614 -9.582 -7.092 1.00 87.62 99 TYR A N 1
ATOM 790 C CA . TYR A 1 99 ? 0.708 -8.129 -6.999 1.00 87.62 99 TYR A CA 1
ATOM 791 C C . TYR A 1 99 ? 0.900 -7.712 -5.543 1.00 87.62 99 TYR A C 1
ATOM 793 O O . TYR A 1 99 ? 0.227 -8.223 -4.651 1.00 87.62 99 TYR A O 1
ATOM 801 N N . GLN A 1 100 ? 1.789 -6.748 -5.311 1.00 88.00 100 GLN A N 1
ATOM 802 C CA . GLN A 1 100 ? 1.903 -6.068 -4.026 1.00 88.00 100 GLN A CA 1
ATOM 803 C C . GLN A 1 100 ? 1.177 -4.724 -4.125 1.00 88.00 100 GLN A C 1
ATOM 805 O O . GLN A 1 100 ? 1.570 -3.866 -4.914 1.00 88.00 100 GLN A O 1
ATOM 810 N N . LEU A 1 101 ? 0.132 -4.538 -3.318 1.00 89.31 101 LEU A N 1
ATOM 811 C CA . LEU A 1 101 ? -0.563 -3.260 -3.168 1.00 89.31 101 LEU A CA 1
ATOM 812 C C . LEU A 1 101 ? -0.175 -2.626 -1.832 1.00 89.31 101 LEU A C 1
ATOM 814 O O . LEU A 1 101 ? -0.118 -3.309 -0.809 1.00 89.31 101 LEU A O 1
ATOM 818 N N . VAL A 1 102 ? 0.112 -1.326 -1.851 1.00 88.31 102 VAL A N 1
ATOM 819 C CA . VAL A 1 102 ? 0.653 -0.600 -0.700 1.00 88.31 102 VAL A CA 1
ATOM 820 C C . VAL A 1 102 ? -0.071 0.732 -0.547 1.00 88.31 102 VAL A C 1
ATOM 822 O O . VAL A 1 102 ? -0.184 1.489 -1.507 1.00 88.31 102 VAL A O 1
ATOM 825 N N . PHE A 1 103 ? -0.525 1.025 0.671 1.00 89.50 103 PHE A N 1
ATOM 826 C CA . PHE A 1 103 ? -1.045 2.331 1.066 1.00 89.50 103 PHE A CA 1
ATOM 827 C C . PHE A 1 103 ? -0.170 2.866 2.195 1.00 89.50 103 PHE A C 1
ATOM 829 O O . PHE A 1 103 ? -0.089 2.249 3.255 1.00 89.50 103 PHE A O 1
ATOM 836 N N . HIS A 1 104 ? 0.477 4.006 1.974 1.00 88.31 104 HIS A N 1
ATOM 837 C CA . HIS A 1 104 ? 1.238 4.708 3.001 1.00 88.31 104 HIS A CA 1
ATOM 838 C C . HIS A 1 104 ? 0.635 6.100 3.182 1.00 88.31 104 HIS A C 1
ATOM 840 O O . HIS A 1 104 ? 0.717 6.933 2.282 1.00 88.31 104 HIS A O 1
ATOM 846 N N . LEU A 1 105 ? 0.017 6.338 4.338 1.00 90.94 105 LEU A N 1
ATOM 847 C CA . LEU A 1 105 ? -0.468 7.648 4.762 1.00 90.94 105 LEU A CA 1
ATOM 848 C C . LEU A 1 105 ? 0.316 8.039 6.013 1.00 90.94 105 LEU A C 1
ATOM 850 O O . LEU A 1 105 ? 0.230 7.358 7.028 1.00 90.94 105 LEU A O 1
ATOM 854 N N . PHE A 1 106 ? 1.114 9.098 5.921 1.00 89.56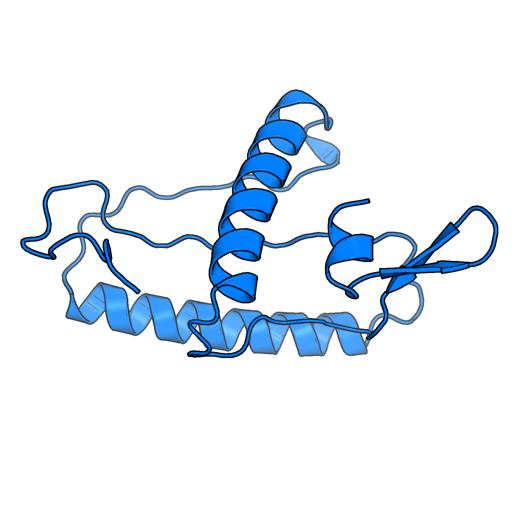 106 PHE A N 1
ATOM 855 C CA . PHE A 1 106 ? 1.970 9.563 7.010 1.00 89.56 106 PHE A CA 1
ATOM 856 C C . PHE A 1 106 ? 2.157 11.081 6.925 1.00 89.56 106 PHE A C 1
ATOM 858 O O . PHE A 1 106 ? 2.072 11.656 5.834 1.00 89.56 106 PHE A O 1
ATOM 865 N N . PRO A 1 107 ? 2.400 11.755 8.057 1.00 87.00 107 PRO A N 1
ATOM 866 C CA . PRO A 1 107 ? 2.740 13.167 8.044 1.00 87.00 107 PRO A CA 1
ATOM 867 C C . PRO A 1 107 ? 4.102 13.394 7.372 1.00 87.00 107 PRO A C 1
ATOM 869 O O . PRO A 1 107 ? 5.084 12.731 7.692 1.00 87.00 107 PRO A O 1
ATOM 872 N N . VAL A 1 108 ? 4.169 14.367 6.461 1.00 87.12 108 VAL A N 1
ATOM 873 C CA . VAL A 1 108 ? 5.420 14.812 5.805 1.00 87.12 108 VAL A CA 1
ATOM 874 C C . VAL A 1 108 ? 5.957 16.128 6.375 1.00 87.12 108 VAL A C 1
ATOM 876 O O . VAL A 1 108 ? 7.010 16.613 5.971 1.00 87.12 108 VAL A O 1
ATOM 879 N N . THR A 1 109 ? 5.226 16.717 7.319 1.00 83.06 109 THR A N 1
ATOM 880 C CA . THR A 1 109 ? 5.602 17.918 8.069 1.00 83.06 109 THR A CA 1
ATOM 881 C C . THR A 1 109 ? 5.690 17.587 9.548 1.00 83.06 109 THR A C 1
ATOM 883 O O . THR A 1 109 ? 5.102 16.604 9.992 1.00 83.06 109 THR A O 1
ATOM 886 N N . ASN A 1 110 ? 6.390 18.430 10.310 1.00 73.69 110 ASN A N 1
ATOM 887 C CA . ASN A 1 110 ? 6.624 18.211 11.730 1.00 73.69 110 ASN A CA 1
ATOM 888 C C . ASN A 1 110 ? 5.305 18.015 12.491 1.00 73.69 110 ASN A C 1
ATOM 890 O O . ASN A 1 110 ? 4.537 18.949 12.718 1.00 73.69 110 ASN A O 1
ATOM 894 N N . THR A 1 111 ? 5.048 16.776 12.869 1.00 65.31 111 THR A N 1
ATOM 895 C CA . THR A 1 111 ? 4.121 16.425 13.929 1.00 65.31 111 THR A CA 1
ATOM 896 C C . THR A 1 111 ? 4.953 16.387 15.196 1.00 65.31 111 THR A C 1
ATOM 898 O O . THR A 1 111 ? 6.021 15.788 15.167 1.00 65.31 111 THR A O 1
ATOM 901 N N . ASN A 1 112 ? 4.496 16.942 16.319 1.00 62.12 112 ASN A N 1
ATOM 902 C CA . ASN A 1 112 ? 5.187 16.827 17.619 1.00 62.12 112 ASN A CA 1
ATOM 903 C C . ASN A 1 112 ? 5.265 15.366 18.157 1.00 62.12 112 ASN A C 1
ATOM 905 O O . ASN A 1 112 ? 5.354 15.138 19.361 1.00 62.12 112 ASN A O 1
ATOM 909 N N . ILE A 1 113 ? 5.191 14.372 17.271 1.00 60.69 113 ILE A N 1
ATOM 910 C CA . ILE A 1 113 ? 5.293 12.938 17.490 1.00 60.69 113 ILE A CA 1
ATOM 911 C C . ILE A 1 113 ? 6.783 12.594 17.533 1.00 60.69 113 ILE A C 1
ATOM 913 O O . ILE A 1 113 ? 7.516 12.820 16.570 1.00 60.69 113 ILE A O 1
ATOM 917 N N . LYS A 1 114 ? 7.237 12.060 18.669 1.00 49.72 114 LYS A N 1
ATOM 918 C CA . LYS A 1 114 ? 8.605 11.553 18.804 1.00 49.72 114 LYS A CA 1
ATOM 919 C C . LYS A 1 114 ? 8.774 10.294 17.939 1.00 49.72 114 LYS A C 1
ATOM 921 O O . LYS A 1 114 ? 7.847 9.482 17.909 1.00 49.72 114 LYS A O 1
ATOM 926 N N . PRO A 1 115 ? 9.923 10.110 17.262 1.00 54.81 115 PRO A N 1
ATOM 927 C CA . PRO A 1 115 ? 10.235 8.854 16.591 1.00 54.81 115 PRO A CA 1
ATOM 928 C C . PRO A 1 115 ? 10.102 7.679 17.561 1.00 54.81 115 PRO A C 1
ATOM 930 O O . PRO A 1 115 ? 10.485 7.790 18.727 1.00 54.81 115 PRO A O 1
ATOM 933 N N . VAL A 1 116 ? 9.580 6.556 17.069 1.00 56.72 116 VAL A N 1
ATOM 934 C CA . VAL A 1 116 ? 9.638 5.266 17.766 1.00 56.72 116 VAL A CA 1
ATOM 935 C C . VAL A 1 116 ? 11.051 4.707 17.566 1.00 56.72 116 VAL A C 1
ATOM 937 O O . VAL A 1 116 ? 11.261 3.797 16.774 1.00 56.72 116 VAL A O 1
ATOM 940 N N . GLU A 1 117 ? 12.044 5.329 18.192 1.00 50.84 117 GLU A N 1
ATOM 941 C CA . GLU A 1 117 ? 13.352 4.710 18.417 1.00 50.84 117 GLU A CA 1
ATOM 942 C C . GLU A 1 117 ? 13.340 4.166 19.856 1.00 50.84 117 GLU A C 1
ATOM 944 O O . GLU A 1 117 ? 12.954 4.893 20.770 1.00 50.84 117 GLU A O 1
ATOM 949 N N . ASP A 1 118 ? 13.710 2.887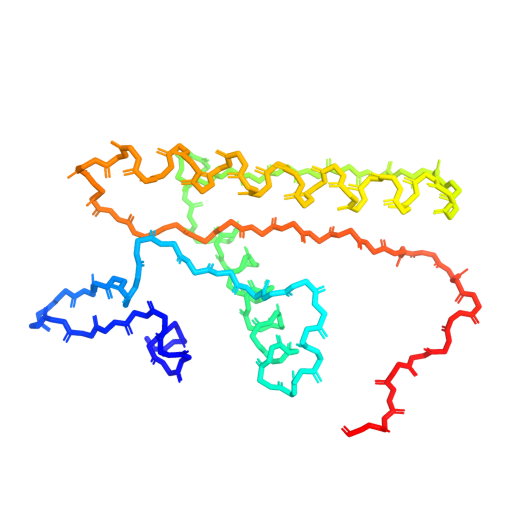 20.006 1.00 40.69 118 ASP A N 1
ATOM 950 C CA . ASP A 1 118 ? 13.820 2.069 21.236 1.00 40.69 118 ASP A CA 1
ATOM 951 C C . ASP A 1 118 ? 12.652 1.109 21.575 1.00 40.69 118 ASP A C 1
ATOM 953 O O . ASP A 1 118 ? 12.041 1.191 22.643 1.00 40.69 118 ASP A O 1
ATOM 957 N N . LEU A 1 119 ? 12.412 0.115 20.704 1.00 39.19 119 LEU A N 1
ATOM 958 C CA . LEU A 1 119 ? 11.900 -1.215 21.089 1.00 39.19 119 LEU A CA 1
ATOM 959 C C . LEU A 1 119 ? 12.723 -2.328 20.431 1.00 39.19 119 LEU A C 1
ATOM 961 O O . LEU A 1 119 ? 12.955 -2.237 19.203 1.00 39.19 119 LEU A O 1
#

Radius of gyration: 16.47 Å; chains: 1; bounding box: 27×45×39 Å

pLDDT: mean 80.42, std 14.05, range [39.19, 96.44]

Sequence (119 aa):
QLLEKLGLIERQNDTYKLTSKSITTGNEVFSLAVHNFHKEVADLAKNAMESLPQDKRNVSGLTLGISEQTYNRLSEEIQQFRQKIIQIVEQDQNADRTYQLVFHLFPVTNTNIKPVEDL